Protein AF-A0A928BRF5-F1 (afdb_monomer)

pLDDT: mean 82.62, std 14.98, range [49.44, 95.38]

Solvent-accessible surface area (backbone atoms only — not comparable to full-atom values): 4872 Å² total; per-residue (Å²): 133,89,80,54,67,47,62,34,92,60,68,44,78,42,64,68,23,40,72,44,23,54,51,51,40,69,47,98,86,68,49,39,32,31,72,83,75,76,43,80,54,57,60,78,41,69,66,93,84,68,43,74,17,69,73,56,50,53,37,79,59,80,63,61,70,58,77,53,92,91,55,82,80,51,77,47,126

Structure (mmCIF, N/CA/C/O backbone):
data_AF-A0A928BRF5-F1
#
_entry.id   AF-A0A928BRF5-F1
#
loop_
_atom_site.group_PDB
_atom_site.id
_atom_site.type_symbol
_atom_site.label_atom_id
_atom_site.label_alt_id
_atom_site.label_comp_id
_atom_site.label_asym_id
_atom_site.label_entity_id
_atom_site.label_seq_id
_atom_site.pdbx_PDB_ins_code
_atom_site.Cartn_x
_atom_site.Cartn_y
_atom_site.Cartn_z
_atom_site.occupancy
_atom_site.B_iso_or_equiv
_atom_site.auth_seq_id
_atom_site.auth_comp_id
_atom_site.auth_asym_id
_atom_site.auth_atom_id
_atom_site.pdbx_PDB_model_num
ATOM 1 N N . MET A 1 1 ? -12.649 -14.013 -7.036 1.00 51.19 1 MET A N 1
ATOM 2 C CA . MET A 1 1 ? -12.501 -12.536 -7.108 1.00 51.19 1 MET A CA 1
ATOM 3 C C . MET A 1 1 ? -11.206 -12.175 -7.827 1.00 51.19 1 MET A C 1
ATOM 5 O O . MET A 1 1 ? -10.143 -12.572 -7.368 1.00 51.19 1 MET A O 1
ATOM 9 N N . VAL A 1 2 ? -11.259 -11.423 -8.930 1.00 54.78 2 VAL A N 1
ATOM 10 C CA . VAL A 1 2 ? -10.046 -11.018 -9.667 1.00 54.78 2 VAL A CA 1
ATOM 11 C C . VAL A 1 2 ? -9.236 -10.017 -8.824 1.00 54.78 2 VAL A C 1
ATOM 13 O O . VAL A 1 2 ? -9.723 -8.942 -8.444 1.00 54.78 2 VAL A O 1
ATOM 16 N N . LYS A 1 3 ? -8.001 -10.380 -8.459 1.00 63.41 3 LYS A N 1
ATOM 17 C CA . LYS A 1 3 ? -7.056 -9.476 -7.785 1.00 63.41 3 LYS A CA 1
ATOM 18 C C . LYS A 1 3 ? -6.570 -8.455 -8.819 1.00 63.41 3 LYS A C 1
ATOM 20 O O . LYS A 1 3 ? -5.826 -8.805 -9.725 1.00 63.41 3 LYS A O 1
ATOM 25 N N . LYS A 1 4 ? -7.014 -7.196 -8.712 1.00 79.69 4 LYS A N 1
ATOM 26 C CA . LYS A 1 4 ? -6.473 -6.102 -9.53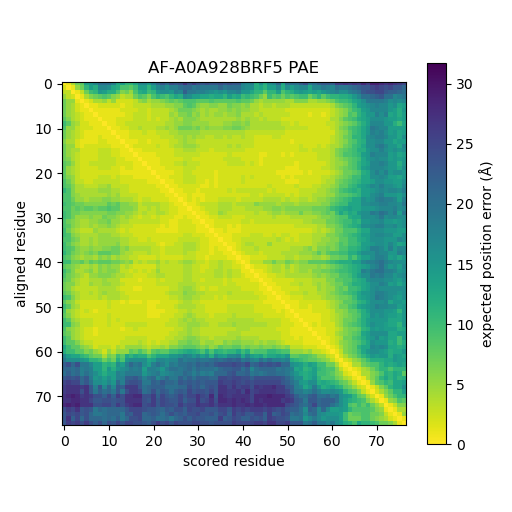4 1.00 79.69 4 LYS A CA 1
ATOM 27 C C . LYS A 1 4 ? -5.078 -5.777 -9.006 1.00 79.69 4 LYS A C 1
ATOM 29 O O . LYS A 1 4 ? -4.959 -5.304 -7.879 1.00 79.69 4 LYS A O 1
ATOM 34 N N . ILE A 1 5 ? -4.052 -6.064 -9.796 1.00 88.19 5 ILE A N 1
ATOM 35 C CA . ILE A 1 5 ? -2.641 -5.838 -9.464 1.00 88.19 5 ILE A CA 1
ATOM 36 C C . ILE A 1 5 ? -2.129 -4.682 -10.327 1.00 88.19 5 ILE A C 1
ATOM 38 O O . ILE A 1 5 ? -2.496 -4.569 -11.493 1.00 88.19 5 ILE A O 1
ATOM 42 N N . CYS A 1 6 ? -1.294 -3.823 -9.753 1.00 91.38 6 CYS A N 1
ATOM 43 C CA . CYS A 1 6 ? -0.524 -2.806 -10.471 1.00 91.38 6 CYS A CA 1
ATOM 44 C C . CYS A 1 6 ? 0.963 -2.963 -10.143 1.00 91.38 6 CYS A C 1
ATOM 46 O O . CYS A 1 6 ? 1.307 -3.685 -9.209 1.00 91.38 6 CYS A O 1
ATOM 48 N N . LYS A 1 7 ? 1.844 -2.330 -10.916 1.00 92.88 7 LYS A N 1
ATOM 49 C CA . LYS A 1 7 ? 3.275 -2.270 -10.607 1.00 92.88 7 LYS A CA 1
ATOM 50 C C . LYS A 1 7 ? 3.634 -0.865 -10.139 1.00 92.88 7 LYS A C 1
ATOM 52 O O . LYS A 1 7 ? 3.074 0.096 -10.661 1.00 92.88 7 LYS A O 1
ATOM 57 N N . ASN A 1 8 ? 4.532 -0.755 -9.166 1.00 92.81 8 ASN A N 1
ATOM 58 C CA . ASN A 1 8 ? 5.171 0.523 -8.856 1.00 92.81 8 ASN A CA 1
ATOM 59 C C . ASN A 1 8 ? 6.301 0.826 -9.864 1.00 92.81 8 ASN A C 1
ATOM 61 O O . ASN A 1 8 ? 6.577 0.020 -10.759 1.00 92.81 8 ASN A O 1
ATOM 65 N N . ALA A 1 9 ? 6.970 1.970 -9.703 1.00 90.38 9 ALA A N 1
ATOM 66 C CA . ALA A 1 9 ? 8.069 2.399 -10.574 1.00 90.38 9 ALA A CA 1
ATOM 67 C C . ALA A 1 9 ? 9.272 1.432 -10.588 1.00 90.38 9 ALA A C 1
ATOM 69 O O . ALA A 1 9 ? 10.043 1.423 -11.541 1.00 90.38 9 ALA A O 1
ATOM 70 N N . HIS A 1 10 ? 9.406 0.580 -9.569 1.00 91.50 10 HIS A N 1
ATOM 71 C CA . HIS A 1 10 ? 10.489 -0.395 -9.420 1.00 91.50 10 HIS A CA 1
ATOM 72 C C . HIS A 1 10 ? 10.079 -1.818 -9.843 1.00 91.50 10 HIS A C 1
ATOM 74 O O . HIS A 1 10 ? 10.785 -2.785 -9.574 1.00 91.50 10 HIS A O 1
ATOM 80 N N . GLY A 1 11 ? 8.917 -1.978 -10.488 1.00 89.75 11 GLY A N 1
ATOM 81 C CA . GLY A 1 11 ? 8.442 -3.267 -10.996 1.00 89.75 11 GLY A CA 1
ATOM 82 C C . GLY A 1 11 ? 7.792 -4.187 -9.954 1.00 89.75 11 GLY A C 1
ATOM 83 O O . GLY A 1 11 ? 7.358 -5.288 -10.313 1.00 89.75 11 GLY A O 1
ATOM 84 N N . VAL A 1 12 ? 7.647 -3.747 -8.699 1.00 91.31 12 VAL A N 1
ATOM 85 C CA . VAL A 1 12 ? 7.003 -4.519 -7.625 1.00 91.31 12 VAL A CA 1
ATOM 86 C C . VAL A 1 12 ? 5.497 -4.579 -7.855 1.00 91.31 12 VAL A C 1
ATOM 88 O O . VAL A 1 12 ? 4.835 -3.556 -8.033 1.00 91.31 12 VAL A O 1
ATOM 91 N N . LYS A 1 13 ? 4.937 -5.793 -7.836 1.00 93.62 13 LYS A N 1
ATOM 92 C CA . LYS A 1 13 ? 3.495 -6.037 -7.977 1.00 93.62 13 LYS A CA 1
ATOM 93 C C . LYS A 1 13 ? 2.765 -5.712 -6.670 1.00 93.62 13 LYS A C 1
ATOM 95 O O . LYS A 1 13 ? 3.010 -6.338 -5.645 1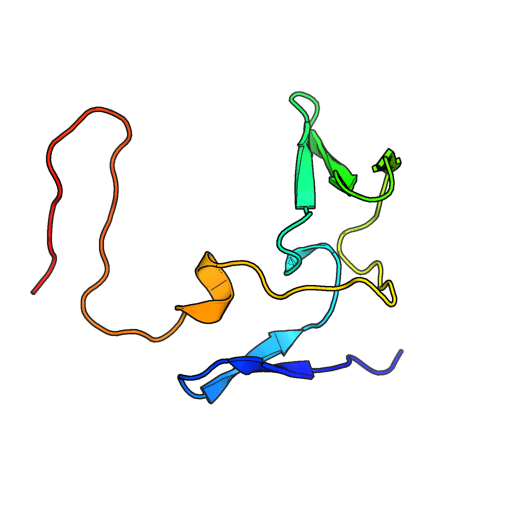.00 93.62 13 LYS A O 1
ATOM 100 N N . VAL A 1 14 ? 1.806 -4.795 -6.733 1.00 93.25 14 VAL A N 1
ATOM 101 C CA . VAL A 1 14 ? 0.989 -4.332 -5.608 1.00 93.25 14 VAL A CA 1
ATOM 102 C C . VAL A 1 14 ? -0.486 -4.629 -5.873 1.00 93.25 14 VAL A C 1
ATOM 104 O O . VAL A 1 14 ? -1.039 -4.259 -6.912 1.00 93.25 14 VAL A O 1
ATOM 107 N N . ASN A 1 15 ? -1.151 -5.280 -4.917 1.00 92.19 15 ASN A N 1
ATOM 108 C CA . ASN A 1 15 ? -2.600 -5.493 -4.958 1.00 92.19 15 ASN A CA 1
ATOM 109 C C . ASN A 1 15 ? -3.332 -4.162 -4.759 1.00 92.19 15 ASN A C 1
ATOM 111 O O . ASN A 1 15 ? -3.004 -3.439 -3.830 1.00 92.19 15 ASN A O 1
ATOM 115 N N . ARG A 1 16 ? -4.349 -3.847 -5.564 1.00 93.00 16 ARG A N 1
ATOM 116 C CA . ARG A 1 16 ? -5.184 -2.643 -5.402 1.00 93.00 16 ARG A CA 1
ATOM 117 C C . ARG A 1 16 ? -6.312 -2.900 -4.398 1.00 93.00 16 ARG A C 1
ATOM 119 O O . ARG A 1 16 ? -7.397 -3.330 -4.795 1.00 93.00 16 ARG A O 1
ATOM 126 N N . CYS A 1 17 ? -6.048 -2.692 -3.109 1.00 93.06 17 CYS A N 1
ATOM 127 C CA . CYS A 1 17 ? -7.016 -2.838 -2.015 1.00 93.06 17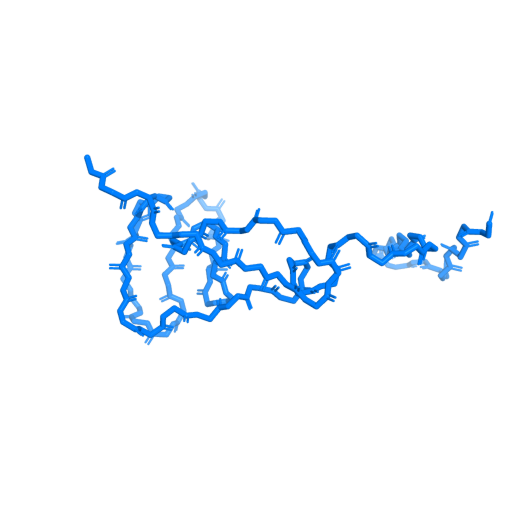 CYS A CA 1
ATOM 128 C C . CYS A 1 17 ? -6.711 -1.885 -0.845 1.00 93.06 17 CYS A C 1
ATOM 130 O O . CYS A 1 17 ? -5.694 -1.196 -0.838 1.00 93.06 17 CYS A O 1
ATOM 132 N N . CYS A 1 18 ? -7.580 -1.848 0.167 1.00 92.00 18 CYS A N 1
ATOM 133 C CA . CYS A 1 18 ? -7.428 -0.977 1.332 1.00 92.00 18 CYS A CA 1
ATOM 134 C C . CYS A 1 18 ? -6.088 -1.185 2.053 1.00 92.00 18 CYS A C 1
ATOM 136 O O . CYS A 1 18 ? -5.473 -0.218 2.491 1.00 92.00 18 CYS A O 1
ATOM 138 N N . ALA A 1 19 ? -5.591 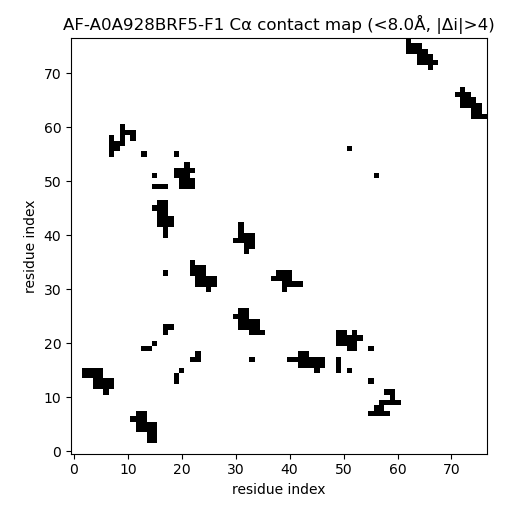-2.424 2.144 1.00 90.75 19 ALA A N 1
ATOM 139 C CA . ALA A 1 19 ? -4.319 -2.712 2.811 1.00 90.75 19 ALA A CA 1
ATOM 140 C C . ALA A 1 19 ? -3.111 -1.974 2.194 1.00 90.75 19 ALA A C 1
ATOM 142 O O . ALA A 1 19 ? -2.180 -1.614 2.921 1.00 90.75 19 ALA A O 1
ATOM 143 N N . SER A 1 20 ? -3.147 -1.721 0.885 1.00 93.69 20 SER A N 1
ATOM 144 C CA . SER A 1 20 ? -2.104 -1.038 0.111 1.00 93.69 20 SER A CA 1
ATOM 145 C C . SER A 1 20 ? -2.432 0.421 -0.216 1.00 93.69 20 SER A C 1
ATOM 147 O O . SER A 1 20 ? -1.716 1.044 -0.999 1.00 93.69 20 SER A O 1
ATOM 149 N N . CYS A 1 21 ? -3.527 0.946 0.340 1.00 94.88 21 CYS A N 1
ATOM 150 C CA . CYS A 1 21 ? -3.986 2.299 0.071 1.00 94.88 21 CYS A CA 1
ATOM 151 C C . CYS A 1 21 ? -3.244 3.327 0.937 1.00 94.88 21 CYS A C 1
ATOM 153 O O . CYS A 1 21 ? -2.953 3.051 2.103 1.00 94.88 21 CYS A O 1
ATOM 155 N N . GLU A 1 22 ? -2.992 4.515 0.395 1.00 95.38 22 GLU A N 1
ATOM 156 C CA . GLU A 1 22 ? -2.448 5.669 1.123 1.00 95.38 22 GLU A CA 1
ATOM 157 C C . GLU A 1 22 ? -3.424 6.192 2.187 1.00 95.38 22 GLU A C 1
ATOM 159 O O . GLU A 1 22 ? -3.019 6.527 3.293 1.00 95.38 22 GLU A O 1
ATOM 164 N N . HIS A 1 23 ? -4.730 6.143 1.913 1.00 94.56 23 HIS A N 1
ATOM 165 C CA . HIS A 1 23 ? -5.777 6.605 2.838 1.00 94.56 23 HIS A CA 1
ATOM 166 C C . HIS A 1 23 ? -6.093 5.622 3.976 1.00 94.56 23 HIS A C 1
ATOM 168 O O . HIS A 1 23 ? -7.055 5.821 4.71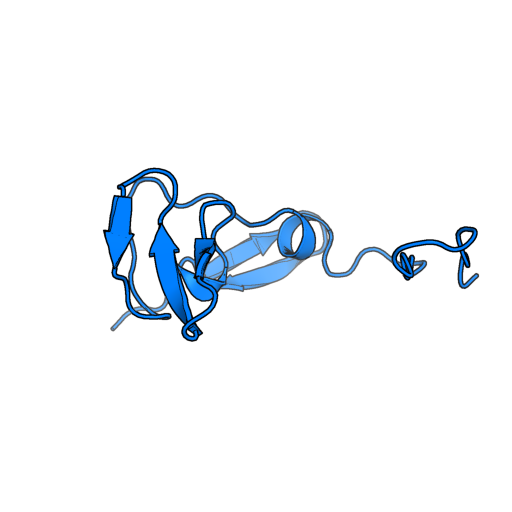9 1.00 94.56 23 HIS A O 1
ATOM 174 N N . LYS A 1 24 ? -5.339 4.523 4.094 1.00 93.31 24 LYS A N 1
ATOM 175 C CA . LYS A 1 24 ? -5.533 3.526 5.149 1.00 93.31 24 LYS A CA 1
ATOM 176 C C . LYS A 1 24 ? -5.055 4.086 6.487 1.00 93.31 24 LYS A C 1
ATOM 178 O O . LYS A 1 24 ? -3.856 4.277 6.672 1.00 93.31 24 LYS A O 1
ATOM 183 N N . CYS A 1 25 ? -5.969 4.195 7.442 1.00 93.19 25 CYS A N 1
ATOM 184 C CA . CYS A 1 25 ? -5.665 4.458 8.842 1.00 93.19 25 CYS A CA 1
ATOM 185 C C . CYS A 1 25 ? -5.967 3.211 9.690 1.00 93.19 25 CYS A C 1
ATOM 187 O O . CYS A 1 25 ? -6.856 2.415 9.367 1.00 93.19 25 CYS A O 1
ATOM 189 N N . ILE A 1 26 ? -5.182 3.015 10.747 1.00 91.38 26 ILE A N 1
ATOM 190 C CA . ILE A 1 26 ? -5.420 1.999 11.771 1.00 91.38 26 ILE A CA 1
ATOM 191 C C . ILE A 1 26 ? -5.604 2.760 13.078 1.00 91.38 26 ILE A C 1
ATOM 193 O O . ILE A 1 26 ? -4.677 3.422 13.542 1.00 91.38 26 ILE A O 1
ATOM 197 N N . GLU A 1 27 ? -6.810 2.684 13.622 1.00 91.81 27 GLU A N 1
ATOM 198 C CA . GLU A 1 27 ? -7.173 3.298 14.894 1.00 91.81 27 GLU A CA 1
ATOM 199 C C . GLU A 1 27 ? -6.506 2.569 16.072 1.00 91.81 27 GLU A C 1
ATOM 201 O O . GLU A 1 27 ? -5.966 1.467 15.931 1.00 91.81 27 GLU A O 1
ATOM 206 N N . LYS A 1 28 ? -6.540 3.181 17.263 1.00 91.56 28 LYS A N 1
ATOM 207 C CA . LYS A 1 28 ? -5.894 2.635 18.476 1.00 91.56 28 LYS A CA 1
ATOM 208 C C . LYS A 1 28 ? -6.426 1.258 18.891 1.00 91.56 28 LYS A C 1
ATOM 210 O O . LYS A 1 28 ? -5.704 0.494 19.520 1.00 91.56 28 LYS A O 1
ATOM 215 N N . ASP A 1 29 ? -7.669 0.953 18.538 1.00 91.69 29 ASP A N 1
ATOM 216 C CA . ASP A 1 29 ? -8.339 -0.330 18.777 1.00 91.69 29 ASP A CA 1
ATOM 217 C C . ASP A 1 29 ? -7.996 -1.398 17.716 1.00 91.69 29 ASP A C 1
ATOM 219 O O . ASP A 1 29 ? -8.513 -2.512 17.759 1.00 91.69 29 ASP A O 1
ATOM 223 N N . GLY A 1 30 ? -7.139 -1.071 16.742 1.00 88.00 30 GLY A N 1
ATOM 224 C CA . GLY A 1 30 ? -6.798 -1.941 15.618 1.00 88.00 30 GLY A CA 1
ATOM 225 C C . GLY A 1 30 ? -7.817 -1.913 14.474 1.00 88.00 30 GLY A C 1
ATOM 226 O O . GLY A 1 30 ? -7.608 -2.593 13.459 1.00 88.00 30 GLY A O 1
ATOM 227 N N . THR A 1 31 ? -8.888 -1.119 14.581 1.00 90.50 31 THR A N 1
ATOM 228 C CA . THR A 1 31 ? -9.882 -0.961 13.517 1.00 90.50 31 THR A CA 1
ATOM 229 C C . THR A 1 31 ? -9.249 -0.280 12.307 1.00 90.50 31 THR A C 1
ATOM 231 O O . THR A 1 31 ? -8.585 0.750 12.408 1.00 90.50 31 THR A O 1
ATOM 234 N N . ARG A 1 32 ? -9.482 -0.845 11.118 1.00 90.25 32 ARG A N 1
ATOM 235 C CA . ARG A 1 32 ? -9.077 -0.230 9.849 1.00 90.25 32 ARG A CA 1
ATOM 236 C C . ARG A 1 32 ? -10.162 0.706 9.357 1.00 90.25 32 ARG A C 1
ATOM 238 O O . ARG A 1 32 ? -11.299 0.285 9.139 1.00 90.25 32 ARG A O 1
ATOM 245 N N . VAL A 1 33 ? -9.777 1.949 9.113 1.00 94.44 33 VAL A N 1
ATOM 246 C CA . VAL A 1 33 ? -10.654 2.973 8.549 1.00 94.44 33 VAL A CA 1
ATOM 247 C C . VAL A 1 33 ? -10.002 3.606 7.325 1.00 94.44 33 VAL A C 1
ATOM 249 O O . VAL A 1 33 ? -8.777 3.667 7.207 1.00 94.44 33 VAL A O 1
ATOM 252 N N . CYS A 1 34 ? -10.817 4.060 6.379 1.00 94.25 34 CYS A N 1
ATOM 253 C CA . CYS A 1 34 ? -10.340 4.922 5.301 1.00 94.25 34 CYS A CA 1
ATOM 254 C C . CYS A 1 34 ? -10.496 6.378 5.726 1.00 94.25 34 CYS A C 1
ATOM 256 O O . CYS A 1 34 ? -11.624 6.836 5.884 1.00 94.25 34 CYS A O 1
ATOM 258 N N . ALA A 1 35 ? -9.389 7.112 5.840 1.00 92.56 35 ALA A N 1
ATOM 259 C CA . ALA A 1 35 ? -9.399 8.524 6.225 1.00 92.56 35 ALA A CA 1
ATOM 260 C C . ALA A 1 35 ? -10.115 9.428 5.200 1.00 92.56 35 ALA A C 1
ATOM 262 O O . ALA A 1 35 ? -10.564 10.511 5.546 1.00 92.56 35 ALA A O 1
ATOM 263 N N . GLN A 1 36 ? -10.250 8.989 3.942 1.00 92.25 36 GLN A N 1
ATOM 264 C CA . GLN A 1 36 ? -10.949 9.758 2.906 1.00 92.25 36 GLN A CA 1
ATOM 265 C C . GLN A 1 36 ? -12.463 9.518 2.889 1.00 92.25 36 GLN A C 1
ATOM 267 O O . GLN A 1 36 ? -13.232 10.432 2.618 1.00 92.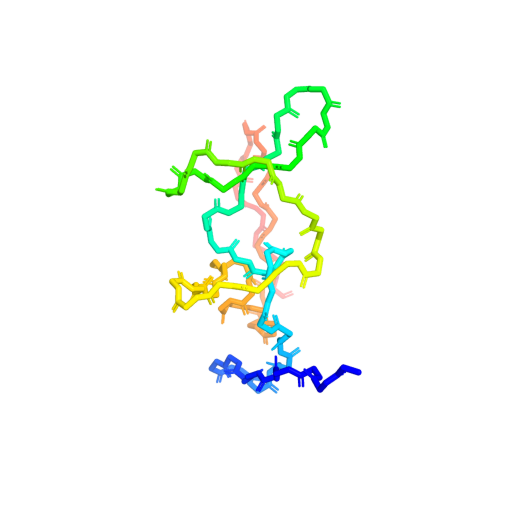25 36 GLN A O 1
ATOM 272 N N . MET A 1 37 ? -12.897 8.283 3.146 1.00 89.75 37 MET A N 1
ATOM 273 C CA . MET A 1 37 ? -14.318 7.911 3.119 1.00 89.75 37 MET A CA 1
ATOM 274 C C . MET A 1 37 ? -14.960 7.926 4.512 1.00 89.75 37 MET A C 1
ATOM 276 O O . MET A 1 37 ? -16.176 7.826 4.607 1.00 89.75 37 MET A O 1
ATOM 280 N N . MET A 1 38 ? -14.156 8.009 5.577 1.00 89.38 38 MET A N 1
ATOM 281 C CA . MET A 1 38 ? -14.583 7.970 6.981 1.00 89.38 38 MET A CA 1
ATOM 282 C C . MET A 1 38 ? -15.410 6.725 7.345 1.00 89.38 38 MET A C 1
ATOM 28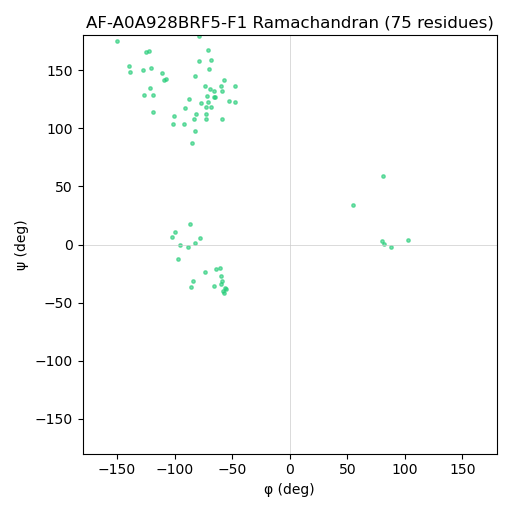4 O O . MET A 1 38 ? -16.307 6.774 8.182 1.00 89.38 38 MET A O 1
ATOM 288 N N . ILE A 1 39 ? -15.096 5.583 6.722 1.00 91.56 39 ILE A N 1
ATOM 289 C CA . ILE A 1 39 ? -15.764 4.294 6.962 1.00 91.56 39 ILE A CA 1
ATOM 290 C C . ILE A 1 39 ? -14.784 3.226 7.442 1.00 91.56 39 ILE A C 1
ATOM 292 O O . ILE A 1 39 ? -13.599 3.240 7.090 1.00 91.56 39 ILE A O 1
ATOM 296 N N . LYS A 1 40 ? -15.308 2.263 8.208 1.00 92.19 40 LYS A N 1
ATOM 297 C CA . LYS A 1 40 ? -14.603 1.033 8.587 1.00 92.19 40 LYS A CA 1
ATOM 298 C C . LYS A 1 40 ? -14.523 0.094 7.390 1.00 92.19 40 LYS A C 1
ATOM 300 O O . LYS A 1 40 ? -15.505 -0.067 6.670 1.00 92.19 40 LYS A O 1
ATOM 305 N N . LEU A 1 41 ? -13.362 -0.520 7.177 1.00 88.75 41 LEU A N 1
ATOM 306 C CA . LEU A 1 41 ? -13.102 -1.350 6.003 1.00 88.75 41 LEU A CA 1
ATOM 307 C C . LEU A 1 41 ? -12.327 -2.616 6.347 1.00 88.75 41 LEU A C 1
ATOM 309 O O . LEU A 1 41 ? -11.435 -2.624 7.192 1.00 88.75 41 LEU A O 1
ATOM 313 N N . GLU A 1 42 ? -12.587 -3.671 5.584 1.00 88.44 42 GLU A N 1
ATOM 314 C CA . GLU A 1 42 ? -11.746 -4.861 5.579 1.00 88.44 42 GLU A CA 1
ATOM 315 C C . GLU A 1 42 ? -10.471 -4.659 4.747 1.00 88.44 42 GLU A C 1
ATOM 317 O O . GLU A 1 42 ? -10.417 -3.863 3.807 1.00 88.44 42 GLU A O 1
ATOM 322 N N . GLN A 1 43 ? -9.436 -5.456 5.028 1.00 85.19 43 GLN A N 1
ATOM 323 C CA . GLN A 1 43 ? -8.148 -5.373 4.325 1.00 85.19 43 GLN A CA 1
ATOM 324 C C . GLN A 1 43 ? -8.270 -5.505 2.800 1.00 85.19 43 GLN A C 1
ATOM 326 O O . GLN A 1 43 ? -7.549 -4.837 2.051 1.00 85.19 43 GLN A O 1
ATOM 331 N N . GLN A 1 44 ? -9.164 -6.382 2.338 1.00 89.12 44 GLN A N 1
ATOM 332 C CA . GLN A 1 44 ? -9.339 -6.693 0.920 1.00 89.12 44 GLN A CA 1
ATOM 333 C C . GLN A 1 44 ? -10.330 -5.765 0.214 1.00 89.12 44 GLN A C 1
ATOM 335 O O . GLN A 1 44 ? -10.499 -5.893 -1.001 1.00 89.12 44 GLN A O 1
ATOM 340 N N . PHE A 1 45 ? -10.946 -4.823 0.937 1.00 90.50 45 PHE A N 1
ATOM 341 C CA . PHE A 1 45 ? -11.892 -3.877 0.362 1.00 90.50 45 PHE A CA 1
ATOM 342 C C . PHE A 1 45 ? -11.252 -3.082 -0.781 1.00 90.50 45 PHE A C 1
ATOM 344 O O . PHE A 1 45 ? -10.075 -2.714 -0.727 1.00 90.50 45 PHE A O 1
ATOM 351 N N . LYS A 1 46 ? -12.027 -2.821 -1.836 1.00 91.31 46 LYS A N 1
ATOM 352 C CA . LYS A 1 46 ? -11.575 -2.111 -3.037 1.00 91.31 46 LYS A CA 1
ATOM 353 C C . LYS A 1 46 ? -12.519 -0.951 -3.311 1.00 91.31 46 LYS A C 1
ATOM 355 O O . LYS A 1 46 ? -13.720 -1.159 -3.429 1.00 91.31 46 LYS A O 1
ATOM 360 N N . CYS A 1 47 ? -11.970 0.244 -3.493 1.00 91.00 47 CYS A N 1
ATOM 361 C CA . CYS A 1 47 ? -12.719 1.424 -3.918 1.00 91.00 47 CYS A CA 1
ATOM 362 C C . CYS A 1 47 ? -12.134 2.010 -5.210 1.00 91.00 47 CYS A C 1
ATOM 364 O O . CYS A 1 47 ? -11.029 1.661 -5.634 1.00 91.00 47 CYS A O 1
ATOM 366 N N . LYS A 1 48 ? -12.890 2.910 -5.850 1.00 90.69 48 LYS A N 1
ATOM 367 C CA . LYS A 1 48 ? -12.438 3.630 -7.053 1.00 90.69 48 LYS A CA 1
ATOM 368 C C . LYS A 1 48 ? -11.396 4.713 -6.738 1.00 90.69 48 LYS A C 1
ATOM 370 O O . LYS A 1 48 ? -10.593 5.025 -7.605 1.00 90.69 48 LYS A O 1
ATOM 375 N N . GLN A 1 49 ? -11.376 5.212 -5.502 1.00 92.06 49 GLN A N 1
ATOM 376 C CA . GLN A 1 49 ? -10.446 6.235 -5.001 1.00 92.06 49 GLN A CA 1
ATOM 377 C C . GLN A 1 49 ? -9.129 5.639 -4.469 1.00 92.06 49 GLN A C 1
ATOM 379 O O . GLN A 1 49 ? -8.426 6.262 -3.687 1.00 92.06 49 GLN A O 1
ATOM 384 N N . TRP A 1 50 ? -8.802 4.395 -4.831 1.00 93.62 50 TRP A N 1
ATOM 385 C CA . TRP A 1 50 ? -7.578 3.759 -4.354 1.00 93.62 50 TRP A CA 1
ATOM 386 C C . TRP A 1 50 ? -6.336 4.488 -4.883 1.00 93.62 50 TRP A C 1
ATOM 388 O O . TRP A 1 50 ? -6.172 4.610 -6.100 1.00 93.62 50 TRP A O 1
ATOM 398 N N . LEU A 1 51 ? -5.439 4.860 -3.968 1.00 93.88 51 LEU A N 1
ATOM 399 C CA . LEU A 1 51 ? -4.101 5.379 -4.246 1.00 93.88 51 LEU A CA 1
ATOM 400 C C . LEU A 1 51 ? -3.063 4.477 -3.583 1.00 93.88 51 LEU A C 1
AT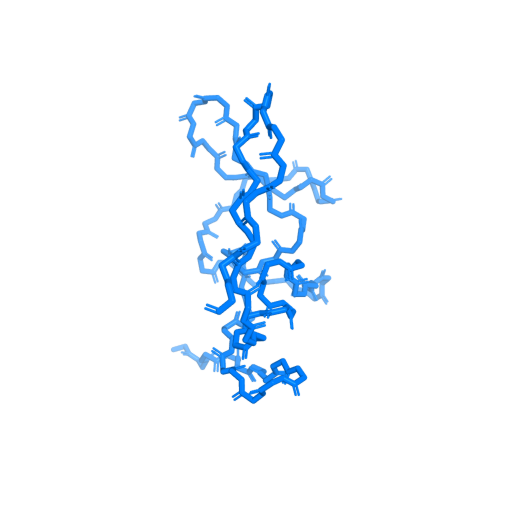OM 402 O O . LEU A 1 51 ? -3.234 4.089 -2.432 1.00 93.88 51 LEU A O 1
ATOM 406 N N . MET A 1 52 ? -1.995 4.127 -4.298 1.00 94.00 52 MET A N 1
ATOM 407 C CA . MET A 1 52 ? -0.896 3.329 -3.742 1.00 94.00 52 MET A CA 1
ATOM 408 C C . MET A 1 52 ? -0.264 4.064 -2.556 1.00 94.00 52 MET A C 1
ATOM 410 O O . MET A 1 52 ? -0.028 5.255 -2.671 1.00 94.00 52 MET A O 1
ATOM 414 N N . SER A 1 53 ? 0.044 3.389 -1.446 1.00 93.50 53 SER A N 1
ATOM 415 C CA . SER A 1 53 ? 0.746 4.036 -0.328 1.00 93.50 53 SER A CA 1
ATOM 416 C C . SER A 1 53 ? 2.202 4.367 -0.665 1.00 93.50 53 SER A C 1
ATOM 418 O O . SER A 1 53 ? 2.846 3.635 -1.417 1.00 93.50 53 SER A O 1
ATOM 420 N N . ASP A 1 54 ? 2.765 5.411 -0.055 1.00 88.69 54 ASP A N 1
ATOM 421 C CA . ASP A 1 54 ? 4.147 5.845 -0.319 1.00 88.69 54 ASP A CA 1
ATOM 422 C C . ASP A 1 54 ? 5.198 4.763 -0.064 1.00 88.69 54 ASP A C 1
ATOM 424 O O . ASP A 1 54 ? 6.120 4.587 -0.864 1.00 88.69 54 ASP A O 1
ATOM 428 N N . GLY A 1 55 ? 5.033 3.975 1.001 1.00 87.50 55 GLY A N 1
ATOM 429 C CA . GLY A 1 55 ? 5.917 2.838 1.266 1.00 87.50 55 GLY A CA 1
ATOM 430 C C . GLY A 1 55 ? 5.901 1.805 0.134 1.00 87.50 55 GLY A C 1
ATOM 431 O O . GLY A 1 55 ? 6.929 1.219 -0.185 1.00 87.50 55 GLY A O 1
ATOM 432 N N . LEU A 1 56 ? 4.754 1.617 -0.528 1.00 9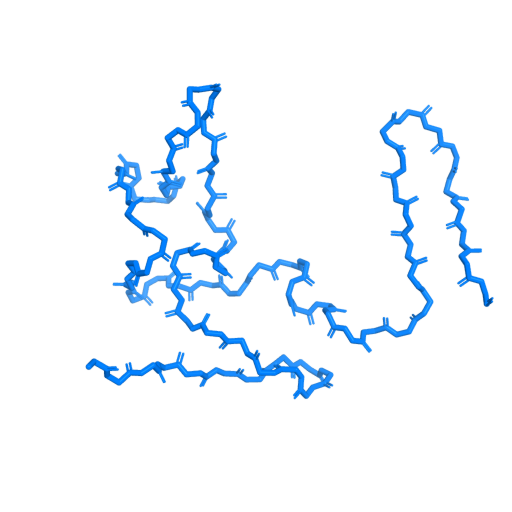1.12 56 LEU A N 1
ATOM 433 C CA . LEU A 1 56 ? 4.628 0.716 -1.674 1.00 91.12 56 LEU A CA 1
ATOM 434 C C . LEU A 1 56 ? 5.052 1.373 -2.989 1.00 91.12 56 LEU A C 1
ATOM 436 O O . LEU A 1 56 ? 5.598 0.674 -3.840 1.00 91.12 56 LEU A O 1
ATOM 440 N N . LYS A 1 57 ? 4.879 2.692 -3.156 1.00 90.69 57 LYS A N 1
ATOM 441 C CA . LYS A 1 57 ? 5.422 3.439 -4.307 1.00 90.69 57 LYS A CA 1
ATOM 442 C C . LYS A 1 57 ? 6.939 3.259 -4.399 1.00 90.69 57 LYS A C 1
ATOM 444 O O . LYS A 1 57 ? 7.450 3.005 -5.485 1.00 90.69 57 LYS A O 1
ATOM 449 N N . ASN A 1 58 ? 7.617 3.308 -3.251 1.00 87.56 58 ASN A N 1
ATOM 450 C CA . ASN A 1 58 ? 9.075 3.215 -3.134 1.00 87.56 58 ASN A CA 1
ATOM 451 C C . ASN A 1 58 ? 9.596 1.796 -2.841 1.00 87.56 58 ASN A C 1
ATOM 453 O O . ASN A 1 58 ? 10.804 1.593 -2.731 1.00 87.56 58 ASN A O 1
ATOM 457 N N . ALA A 1 59 ? 8.717 0.798 -2.706 1.00 87.12 59 ALA A N 1
ATOM 458 C CA . ALA A 1 59 ? 9.140 -0.578 -2.465 1.00 87.12 59 ALA A CA 1
ATOM 459 C C . ALA A 1 59 ? 10.044 -1.078 -3.605 1.00 87.12 59 ALA A C 1
ATOM 461 O O . ALA A 1 59 ? 9.714 -0.926 -4.779 1.00 87.12 59 ALA A O 1
ATOM 462 N N . GLY A 1 60 ? 11.176 -1.692 -3.265 1.00 82.75 60 GLY A N 1
ATOM 463 C CA . GLY A 1 60 ? 12.171 -2.135 -4.248 1.00 82.75 60 GLY A CA 1
ATOM 464 C C . GLY A 1 60 ? 13.210 -1.076 -4.628 1.00 82.75 60 GLY A C 1
ATOM 465 O O . GLY A 1 60 ? 14.136 -1.392 -5.370 1.00 82.75 60 GLY A O 1
ATOM 466 N N . LYS A 1 61 ? 13.116 0.151 -4.096 1.00 81.25 61 LYS A N 1
ATOM 467 C CA . LYS A 1 61 ? 14.238 1.094 -4.106 1.00 81.25 61 LYS A CA 1
ATOM 468 C C . LYS A 1 61 ? 15.364 0.536 -3.222 1.00 81.25 61 LYS A C 1
ATOM 470 O O . LYS A 1 61 ? 15.120 0.174 -2.072 1.00 81.25 61 LYS A O 1
ATOM 475 N N . GLY A 1 62 ? 16.575 0.433 -3.769 1.00 72.56 62 GLY A N 1
ATOM 476 C CA . GLY A 1 62 ? 17.773 0.067 -3.004 1.00 72.56 62 GLY A CA 1
ATOM 477 C C . GLY A 1 62 ? 18.180 1.161 -2.007 1.00 72.56 62 GLY A C 1
ATOM 478 O O . GLY A 1 62 ? 17.803 2.319 -2.185 1.00 72.56 62 GLY A O 1
ATOM 479 N N . GLY A 1 63 ? 18.948 0.794 -0.974 1.00 68.69 63 GLY A N 1
ATOM 480 C CA . GLY A 1 63 ? 19.408 1.716 0.078 1.00 68.69 63 GLY A CA 1
ATOM 481 C C . GLY A 1 63 ? 18.347 1.982 1.147 1.00 68.69 63 GLY A C 1
ATOM 482 O O . GLY A 1 63 ? 17.911 3.117 1.319 1.00 68.69 63 GLY A O 1
ATOM 483 N N . GLY A 1 64 ? 17.877 0.923 1.816 1.00 60.19 64 GLY A N 1
ATOM 484 C CA . GLY A 1 64 ? 16.817 1.010 2.821 1.00 60.19 64 GLY A CA 1
ATOM 485 C C . GLY A 1 64 ? 17.122 2.049 3.905 1.00 60.19 64 GLY A C 1
ATOM 486 O O . GLY A 1 64 ? 18.146 1.974 4.579 1.00 60.19 64 GLY A O 1
ATOM 487 N N . GLU A 1 65 ? 16.211 3.003 4.079 1.00 59.38 65 GLU A N 1
ATOM 488 C CA . GLU A 1 65 ? 16.287 4.040 5.106 1.00 59.38 65 GLU A CA 1
ATOM 489 C C . GLU A 1 65 ? 15.366 3.644 6.266 1.00 59.38 65 GLU A C 1
ATOM 491 O O . GLU A 1 65 ? 14.138 3.623 6.131 1.00 59.38 65 GLU A O 1
ATOM 496 N N . VAL A 1 66 ? 15.949 3.286 7.413 1.00 58.88 66 VAL A N 1
ATOM 497 C CA . VAL A 1 66 ? 15.187 3.010 8.636 1.00 58.88 66 VAL A CA 1
ATOM 498 C C . VAL A 1 66 ? 15.095 4.304 9.434 1.00 58.88 66 VAL A C 1
ATOM 500 O O . VAL A 1 66 ? 16.050 4.714 10.089 1.00 58.88 66 VAL A O 1
ATOM 503 N N . ARG A 1 67 ? 13.926 4.950 9.407 1.00 56.66 67 ARG A N 1
ATOM 504 C CA . ARG A 1 67 ? 13.638 6.083 10.295 1.00 56.66 67 ARG A CA 1
ATOM 505 C C . ARG A 1 67 ? 13.192 5.562 11.654 1.00 56.66 67 ARG A C 1
ATOM 507 O O . ARG A 1 67 ? 12.027 5.211 11.844 1.00 56.66 67 ARG A O 1
ATOM 514 N N . LEU A 1 68 ? 14.120 5.512 12.604 1.00 56.53 68 LEU A N 1
ATOM 515 C CA . LEU A 1 68 ? 13.783 5.348 14.014 1.00 56.53 68 LEU A CA 1
ATOM 516 C C . LEU A 1 68 ? 13.133 6.651 14.497 1.00 56.53 68 LEU A C 1
ATOM 518 O O . LEU A 1 68 ? 13.703 7.732 14.361 1.00 56.53 68 LEU A O 1
ATOM 522 N N . LYS A 1 69 ? 11.904 6.576 15.024 1.00 49.81 69 LYS A N 1
ATOM 523 C CA . LYS A 1 69 ? 11.235 7.749 15.608 1.00 49.81 69 LYS A CA 1
ATOM 524 C C . LYS A 1 69 ? 12.097 8.292 16.755 1.00 49.81 69 LYS A C 1
ATOM 526 O O . LYS A 1 69 ? 12.136 7.681 17.816 1.00 49.81 69 LYS A O 1
ATOM 531 N N . GLY A 1 70 ? 12.735 9.442 16.535 1.00 59.75 70 GLY A N 1
ATOM 532 C CA . GLY A 1 70 ? 13.481 10.179 17.559 1.00 59.75 70 GLY A CA 1
ATOM 533 C C . GLY A 1 70 ? 15.008 10.066 17.507 1.00 59.75 70 GLY A C 1
ATOM 534 O O . GLY A 1 70 ? 15.651 10.645 18.375 1.00 59.75 70 GLY A O 1
ATOM 535 N N . THR A 1 71 ? 15.607 9.391 16.520 1.00 49.44 71 THR A N 1
ATOM 536 C CA . THR A 1 71 ? 17.073 9.360 16.358 1.00 49.44 71 THR A CA 1
ATOM 537 C C . THR A 1 71 ? 17.517 9.457 14.900 1.00 49.44 71 THR A C 1
ATOM 539 O O . THR A 1 71 ? 16.777 9.125 13.975 1.00 49.44 71 THR A O 1
ATOM 542 N N . THR A 1 72 ? 18.737 9.978 14.739 1.00 52.59 72 THR A N 1
ATOM 543 C CA . THR A 1 72 ? 19.438 10.296 13.492 1.00 52.59 72 THR A CA 1
ATOM 544 C C . THR A 1 72 ? 19.375 9.165 12.468 1.00 52.59 72 THR A C 1
ATOM 546 O O . THR A 1 72 ? 19.564 7.994 12.795 1.00 52.59 72 THR A O 1
ATOM 549 N N . GLU A 1 73 ? 19.111 9.556 11.223 1.00 54.00 73 GLU A N 1
ATOM 550 C CA . GLU A 1 73 ? 18.990 8.713 10.035 1.00 54.00 73 GLU A CA 1
ATOM 551 C C . GLU A 1 73 ? 20.156 7.717 9.915 1.00 54.00 73 GLU A C 1
ATOM 553 O O . GLU A 1 73 ? 21.320 8.113 9.848 1.00 54.00 73 GLU A O 1
ATOM 558 N N . VAL A 1 74 ? 19.853 6.415 9.852 1.00 57.19 74 VAL A N 1
ATOM 559 C CA . VAL A 1 74 ? 20.845 5.388 9.506 1.00 57.19 74 VAL A CA 1
ATOM 560 C C . VAL A 1 74 ? 20.624 4.993 8.053 1.00 57.19 74 VAL A C 1
ATOM 562 O O . VAL A 1 74 ? 19.680 4.274 7.718 1.00 57.19 74 VAL A O 1
ATOM 565 N N . ILE A 1 75 ? 21.500 5.493 7.185 1.00 56.38 75 ILE A N 1
ATOM 566 C CA . ILE A 1 75 ? 21.564 5.107 5.776 1.00 56.38 75 ILE A CA 1
ATOM 567 C C . ILE A 1 75 ? 22.340 3.792 5.695 1.00 56.38 75 ILE A C 1
ATOM 569 O O . ILE A 1 75 ? 23.544 3.764 5.954 1.00 56.38 75 ILE A O 1
ATOM 573 N N . ILE A 1 76 ? 21.664 2.706 5.324 1.00 57.94 76 ILE A N 1
ATOM 574 C CA . ILE A 1 76 ? 22.326 1.435 5.022 1.00 57.94 76 ILE A CA 1
ATOM 575 C C . ILE A 1 76 ? 22.812 1.514 3.567 1.00 57.94 76 ILE A C 1
ATOM 577 O O . ILE A 1 76 ? 21.992 1.536 2.645 1.00 57.94 76 ILE A O 1
ATOM 581 N N . LYS A 1 77 ? 24.134 1.637 3.385 1.00 51.06 77 LYS A N 1
ATOM 582 C CA . LYS A 1 77 ? 24.817 1.595 2.080 1.00 51.06 77 LYS A CA 1
ATOM 583 C C . LYS A 1 77 ? 25.048 0.162 1.624 1.00 51.06 77 LYS A C 1
ATOM 585 O O . LYS A 1 77 ? 25.444 -0.655 2.482 1.00 51.06 77 LYS A O 1
#

Nearest PDB structures (foldseek):
  7m4o-assembly1_A  TM=3.936E-01  e=2.231E+00  Homo sapiens
  7o4i-assembly1_M  TM=3.542E-01  e=1.957E+00  Saccharomyces cerevisiae S288C
  7m4n-assembly1_A  TM=3.883E-01  e=4.297E+00  Homo sapiens

Radius of gyration: 14.69 Å; Cα contacts (8 Å, |Δi|>4): 117; chains: 1; bounding box: 41×23×30 Å

Secondary structure (DSSP, 8-state):
----EEE-TT--EEE-SGGGBTTEEE-TTS-EEETTTTEE--TT---TT--B-HHHHSTT-SS-EE--TTS--EE--

Foldseek 3Di:
DDFDWDAAPLRDIDTQFLLQAQQWDQDPVRFTARVVVRDTDDRRHHDPPGDGHPCRNCPNPPFDWDDDVPDDIDTDD

Organism: Xylanibacter ruminicola (NCBI:txid839)

Sequence (77 aa):
MVKKICKNAHGVKVNRCCASCEHKCIEKDGTRVCAQMMIKLEQQFKCKQWLMSDGLKNAGKGGGEVRLKGTTEVIIK

Mean predicted aligned error: 8.49 Å